Protein AF-A0AB36IWL1-F1 (afdb_monomer_lite)

pLDDT: mean 85.1, std 8.27, range [60.53, 92.31]

Sequence (59 aa):
MAKHTVQINYRSGKSMVVSCESFKFKYNGSGLTSAEWEGMNPDPLYLNLDDIESIWQFH

Structure (mmCIF, N/CA/C/O backbone):
data_AF-A0AB36IWL1-F1
#
_entry.id   AF-A0AB36IWL1-F1
#
loop_
_atom_site.group_PDB
_atom_site.id
_atom_site.type_symbol
_atom_site.label_atom_id
_atom_site.label_alt_id
_atom_site.label_comp_id
_atom_site.label_asym_id
_atom_site.label_entity_id
_atom_site.label_seq_id
_atom_site.pdbx_PDB_ins_code
_atom_site.Cartn_x
_atom_site.Cartn_y
_atom_site.Cartn_z
_atom_site.occupancy
_atom_site.B_iso_or_equiv
_atom_site.auth_seq_id
_atom_site.auth_comp_id
_atom_site.auth_asym_id
_atom_site.auth_atom_id
_atom_site.pdbx_PDB_model_num
ATOM 1 N N . MET A 1 1 ? 17.536 2.305 -11.878 1.00 61.78 1 MET A N 1
ATOM 2 C CA . MET A 1 1 ? 17.030 2.585 -10.519 1.00 61.78 1 MET A CA 1
ATOM 3 C C . MET A 1 1 ? 16.831 1.259 -9.799 1.00 61.78 1 MET A C 1
ATOM 5 O O . MET A 1 1 ? 16.599 0.265 -10.483 1.00 61.78 1 MET A O 1
ATOM 9 N N . ALA A 1 2 ? 17.010 1.202 -8.476 1.00 70.81 2 ALA A N 1
ATOM 10 C CA . ALA A 1 2 ? 16.714 -0.015 -7.719 1.00 70.81 2 ALA A CA 1
ATOM 11 C C . ALA A 1 2 ? 15.195 -0.242 -7.721 1.00 70.81 2 ALA A C 1
ATOM 13 O O . ALA A 1 2 ? 14.440 0.717 -7.604 1.00 70.81 2 ALA A O 1
ATOM 14 N N . LYS A 1 3 ? 14.750 -1.485 -7.914 1.00 84.31 3 LYS A N 1
ATOM 15 C CA . LYS A 1 3 ? 13.329 -1.838 -7.837 1.00 84.31 3 LYS A CA 1
ATOM 16 C C . LYS A 1 3 ? 13.047 -2.404 -6.455 1.00 84.31 3 LYS A C 1
ATOM 18 O O . LYS A 1 3 ? 13.706 -3.352 -6.036 1.00 84.31 3 LYS A O 1
ATOM 23 N N . HIS A 1 4 ? 12.069 -1.834 -5.770 1.00 89.44 4 HIS A N 1
ATOM 24 C CA . HIS A 1 4 ? 11.562 -2.329 -4.500 1.00 89.44 4 HIS A CA 1
ATOM 25 C C . HIS A 1 4 ? 10.430 -3.310 -4.769 1.00 89.44 4 HIS A C 1
ATOM 27 O O . HIS A 1 4 ? 9.551 -3.023 -5.578 1.00 89.44 4 HIS A O 1
ATOM 33 N N . THR A 1 5 ? 10.443 -4.453 -4.087 1.00 92.06 5 THR A N 1
ATOM 34 C CA . THR A 1 5 ? 9.294 -5.361 -4.072 1.00 92.06 5 THR A CA 1
ATOM 35 C C . THR A 1 5 ? 8.525 -5.125 -2.786 1.00 92.06 5 THR A C 1
ATOM 37 O O . THR A 1 5 ? 9.089 -5.216 -1.692 1.00 92.06 5 THR A O 1
ATOM 40 N N . VAL A 1 6 ? 7.246 -4.800 -2.922 1.00 91.88 6 VAL A N 1
ATOM 41 C CA . VAL A 1 6 ? 6.375 -4.431 -1.814 1.00 91.88 6 VAL A CA 1
ATOM 42 C C . VAL A 1 6 ? 5.144 -5.325 -1.828 1.00 91.88 6 VAL A C 1
ATOM 44 O O . VAL A 1 6 ? 4.523 -5.525 -2.868 1.00 91.88 6 VAL A O 1
ATOM 47 N N . GLN A 1 7 ? 4.784 -5.867 -0.671 1.00 92.31 7 GLN A N 1
ATOM 48 C CA . GLN A 1 7 ? 3.502 -6.517 -0.451 1.00 92.31 7 GLN A CA 1
ATOM 49 C C . GLN A 1 7 ? 2.531 -5.532 0.189 1.00 92.31 7 GLN A C 1
ATOM 51 O O . GLN A 1 7 ? 2.832 -4.919 1.213 1.00 92.31 7 GLN A O 1
ATOM 56 N N . ILE A 1 8 ? 1.349 -5.420 -0.402 1.00 91.38 8 ILE A N 1
ATOM 57 C CA . ILE A 1 8 ? 0.236 -4.621 0.099 1.00 91.38 8 ILE A CA 1
ATOM 58 C C . ILE A 1 8 ? -0.830 -5.600 0.584 1.00 91.38 8 ILE A C 1
ATOM 60 O O . ILE A 1 8 ? -1.298 -6.444 -0.183 1.00 91.38 8 ILE A O 1
ATOM 64 N N . ASN A 1 9 ? -1.189 -5.503 1.860 1.00 91.75 9 ASN A N 1
ATOM 65 C CA . ASN A 1 9 ? -2.249 -6.292 2.474 1.00 91.75 9 ASN A CA 1
ATOM 66 C C . ASN A 1 9 ? -3.480 -5.413 2.653 1.00 91.75 9 ASN A C 1
ATOM 68 O O . ASN A 1 9 ? -3.385 -4.307 3.190 1.00 91.75 9 ASN A O 1
ATOM 72 N N . TYR A 1 10 ? -4.629 -5.917 2.226 1.00 90.94 10 TYR A N 1
ATOM 73 C CA . TYR A 1 10 ? -5.903 -5.225 2.318 1.00 90.94 10 TYR A CA 1
ATOM 74 C C . TYR A 1 10 ? -6.720 -5.751 3.495 1.00 90.94 10 TYR A C 1
ATOM 76 O O . TYR A 1 10 ? -6.728 -6.953 3.757 1.00 90.94 10 TYR A O 1
ATOM 84 N N . ARG A 1 11 ? -7.537 -4.882 4.097 1.00 90.25 11 ARG A N 1
ATOM 85 C CA . ARG A 1 11 ? -8.500 -5.231 5.159 1.00 90.25 11 ARG A CA 1
ATOM 86 C C . ARG A 1 11 ? -9.495 -6.319 4.740 1.00 90.25 11 ARG A C 1
ATOM 88 O O . ARG A 1 11 ? -10.079 -6.984 5.584 1.00 90.25 11 ARG A O 1
ATOM 95 N N . SER A 1 12 ? -9.687 -6.512 3.432 1.00 90.44 12 SER A N 1
ATOM 96 C CA . SER A 1 12 ? -10.495 -7.604 2.869 1.00 90.44 12 SER A CA 1
ATOM 97 C C . SER A 1 12 ? -9.865 -8.998 3.021 1.00 90.44 12 SER A C 1
ATOM 99 O O . SER A 1 12 ? -10.495 -9.988 2.652 1.00 90.44 12 SER A O 1
ATOM 101 N N . GLY A 1 13 ? -8.622 -9.092 3.506 1.00 90.88 13 GLY A N 1
ATOM 102 C CA . GLY A 1 13 ? -7.839 -10.328 3.582 1.00 90.88 13 GLY A CA 1
ATOM 103 C C . GLY A 1 13 ? -7.103 -10.683 2.285 1.00 90.88 13 GLY A C 1
ATOM 104 O O . GLY A 1 13 ? -6.388 -11.681 2.237 1.00 90.88 13 GLY A O 1
ATOM 105 N N . LYS A 1 14 ? -7.256 -9.881 1.223 1.00 90.81 14 LYS A N 1
ATOM 106 C CA . LYS A 1 14 ? -6.467 -10.022 -0.008 1.00 90.81 14 LYS A CA 1
ATOM 107 C C . LYS A 1 14 ? -5.083 -9.408 0.176 1.00 90.81 14 LYS A C 1
ATOM 109 O O . LYS A 1 14 ? -4.922 -8.422 0.890 1.00 90.81 14 LYS A O 1
ATOM 114 N N . SER A 1 15 ? -4.104 -9.933 -0.545 1.00 91.81 15 SER A N 1
ATOM 115 C CA . SER A 1 15 ? -2.778 -9.333 -0.656 1.00 91.81 15 SER A CA 1
ATOM 116 C C . SER A 1 15 ? -2.354 -9.244 -2.116 1.00 91.81 15 SER A C 1
ATOM 118 O O . SER A 1 15 ? -2.834 -9.989 -2.974 1.00 91.81 15 SER A O 1
ATOM 120 N N . MET A 1 16 ? -1.465 -8.302 -2.405 1.00 90.19 16 MET A N 1
ATOM 121 C CA . MET A 1 16 ? -0.823 -8.183 -3.707 1.00 90.19 16 MET A CA 1
ATOM 122 C C . MET A 1 16 ? 0.657 -7.868 -3.536 1.00 90.19 16 MET A C 1
ATOM 124 O O . MET A 1 16 ? 1.046 -7.219 -2.568 1.00 90.19 16 MET A O 1
ATOM 128 N N . VAL A 1 17 ? 1.468 -8.298 -4.497 1.00 91.50 17 VAL A N 1
ATOM 129 C CA . VAL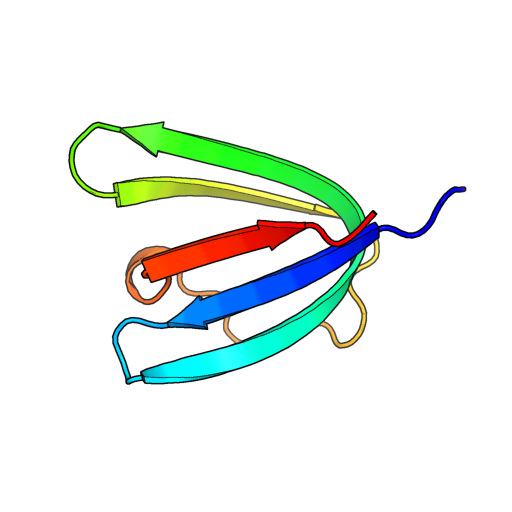 A 1 17 ? 2.894 -7.975 -4.557 1.00 91.50 17 VAL A CA 1
ATOM 130 C C . VAL A 1 17 ? 3.136 -7.112 -5.785 1.00 91.50 17 VAL A C 1
ATOM 132 O O . VAL A 1 17 ? 2.686 -7.444 -6.881 1.00 91.50 17 VAL A O 1
ATOM 135 N N . VAL A 1 18 ? 3.827 -5.996 -5.583 1.00 90.25 18 VAL A N 1
ATOM 136 C CA . VAL A 1 18 ? 4.122 -4.993 -6.607 1.00 90.25 18 VAL A CA 1
ATOM 137 C C . VAL A 1 18 ? 5.609 -4.690 -6.615 1.00 90.25 18 VAL A C 1
ATOM 139 O O . VAL A 1 18 ? 6.277 -4.738 -5.582 1.00 90.25 18 VAL A O 1
ATOM 142 N N . SER A 1 19 ? 6.136 -4.367 -7.788 1.00 91.38 19 SER A N 1
ATOM 143 C CA . SER A 1 19 ? 7.441 -3.734 -7.927 1.00 91.38 19 SER A CA 1
ATOM 144 C C . SER A 1 19 ? 7.261 -2.234 -8.130 1.00 91.38 19 SER A C 1
ATOM 146 O O . SER A 1 19 ? 6.403 -1.834 -8.908 1.00 91.38 19 SER A O 1
ATOM 148 N N . CYS A 1 20 ? 8.072 -1.408 -7.479 1.00 90.19 20 CYS A N 1
ATOM 149 C CA . CYS A 1 20 ? 8.079 0.046 -7.663 1.00 90.19 20 CYS A CA 1
ATOM 150 C C . CYS A 1 20 ? 9.512 0.590 -7.670 1.0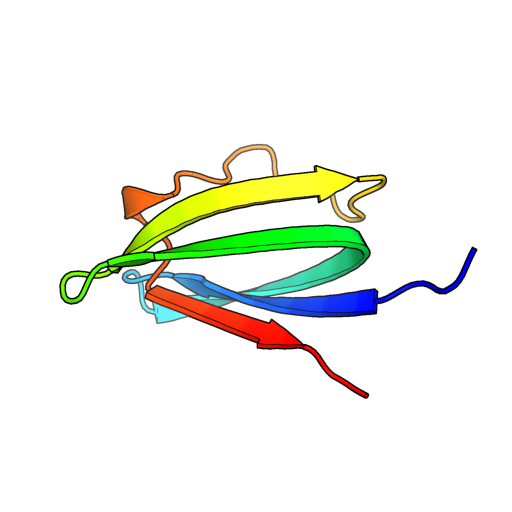0 90.19 20 CYS A C 1
ATOM 152 O O . CYS A 1 20 ? 10.418 -0.003 -7.082 1.00 90.19 20 CYS A O 1
ATOM 154 N N . GLU A 1 21 ? 9.731 1.716 -8.338 1.00 92.00 21 GLU A N 1
ATOM 155 C CA . GLU A 1 21 ? 11.026 2.409 -8.360 1.00 92.00 21 GLU A CA 1
ATOM 156 C C . GLU A 1 21 ? 11.255 3.197 -7.073 1.00 92.00 21 GLU A C 1
ATOM 158 O O . GLU A 1 21 ? 12.358 3.205 -6.531 1.00 92.00 21 GLU A O 1
ATOM 163 N N . SER A 1 22 ? 10.195 3.805 -6.546 1.00 88.56 22 SER A N 1
ATOM 164 C CA . SER A 1 22 ? 10.190 4.447 -5.240 1.00 88.56 22 SER A CA 1
ATOM 165 C C . SER A 1 22 ? 8.809 4.323 -4.597 1.00 88.56 22 SER A C 1
ATOM 167 O O . SER A 1 22 ? 7.796 4.144 -5.280 1.00 88.56 22 SER A O 1
ATOM 169 N N . PHE A 1 23 ? 8.766 4.356 -3.266 1.00 88.38 23 PHE A N 1
ATOM 170 C CA . PHE A 1 23 ? 7.515 4.381 -2.519 1.00 88.38 23 PHE A CA 1
ATOM 171 C C . PHE A 1 23 ? 7.681 5.134 -1.200 1.00 88.38 23 PHE A C 1
ATOM 173 O O . PHE A 1 23 ? 8.738 5.086 -0.564 1.00 88.38 23 PHE A O 1
ATOM 180 N N . LYS A 1 24 ? 6.636 5.851 -0.789 1.00 88.94 24 LYS A N 1
ATOM 181 C CA . LYS A 1 24 ? 6.566 6.580 0.483 1.00 88.94 24 LYS A CA 1
ATOM 182 C C . LYS A 1 24 ? 5.207 6.357 1.108 1.00 88.94 24 LYS A C 1
ATOM 184 O O . LYS A 1 24 ? 4.193 6.434 0.429 1.00 88.94 24 LYS A O 1
ATOM 189 N N . PHE A 1 25 ? 5.174 6.138 2.414 1.00 88.38 25 PHE A N 1
ATOM 190 C CA . PHE A 1 25 ? 3.932 5.937 3.147 1.00 88.38 25 PHE A CA 1
ATOM 191 C C . PHE A 1 25 ? 3.974 6.644 4.502 1.00 88.38 25 PHE A C 1
ATOM 193 O O . PHE A 1 25 ? 5.046 6.861 5.072 1.00 88.38 25 PHE A O 1
ATOM 200 N N . LYS A 1 26 ? 2.802 7.014 5.022 1.00 89.56 26 LYS A N 1
ATOM 201 C CA . LYS A 1 26 ? 2.640 7.577 6.368 1.00 89.56 26 LYS A CA 1
ATOM 202 C C . LYS A 1 26 ? 1.554 6.825 7.116 1.00 89.56 26 LYS A C 1
ATOM 204 O O . LYS A 1 26 ? 0.475 6.603 6.577 1.00 89.56 26 LYS A O 1
ATOM 209 N N . TYR A 1 27 ? 1.842 6.494 8.369 1.00 87.12 27 TYR A N 1
ATOM 210 C CA . TYR A 1 27 ? 0.866 5.964 9.312 1.00 87.12 27 TYR A CA 1
ATOM 211 C C . TYR A 1 27 ? 0.545 7.030 10.363 1.00 87.12 27 TYR A C 1
ATOM 213 O O . TYR A 1 27 ? 1.444 7.717 10.852 1.00 87.12 27 TYR A O 1
ATOM 221 N N . ASN A 1 28 ? -0.727 7.155 10.732 1.00 84.88 28 ASN A N 1
ATOM 222 C CA . ASN A 1 28 ? -1.118 7.676 12.039 1.00 84.88 28 ASN A CA 1
ATOM 223 C C . ASN A 1 28 ? -1.533 6.478 12.909 1.00 84.88 28 ASN A C 1
ATOM 225 O O . ASN A 1 28 ? -1.751 5.391 12.384 1.00 84.88 28 ASN A O 1
ATOM 229 N N . GLY A 1 29 ? -1.650 6.628 14.229 1.00 77.12 29 GLY A N 1
ATOM 230 C CA . GLY A 1 29 ? -1.966 5.501 15.127 1.00 77.12 29 GLY A CA 1
ATOM 231 C C . GLY A 1 29 ? -3.244 4.698 14.797 1.00 77.12 29 GLY A C 1
ATOM 232 O O . GLY A 1 29 ? -3.473 3.669 15.420 1.00 77.12 29 GLY A O 1
ATOM 233 N N . SER A 1 30 ? -4.062 5.142 13.832 1.00 77.25 30 SER A N 1
ATOM 234 C CA . SER A 1 30 ? -5.272 4.472 13.333 1.00 77.25 30 SER A CA 1
ATOM 235 C C . SER A 1 30 ? -5.135 3.807 11.952 1.00 77.25 30 SER A C 1
ATOM 237 O O . SER A 1 30 ? -6.060 3.110 11.530 1.00 77.25 30 SER A O 1
ATOM 239 N N . GLY A 1 31 ? -4.022 3.993 11.236 1.00 81.88 31 GLY A N 1
ATOM 240 C CA . GLY A 1 31 ? -3.809 3.372 9.928 1.00 81.88 31 GLY A CA 1
ATOM 241 C C . GLY A 1 31 ? -2.955 4.193 8.966 1.00 81.88 31 GLY A C 1
ATOM 242 O O . GLY A 1 31 ? -2.321 5.183 9.334 1.00 81.88 31 GLY A O 1
ATOM 243 N N . LEU A 1 32 ? -2.926 3.739 7.714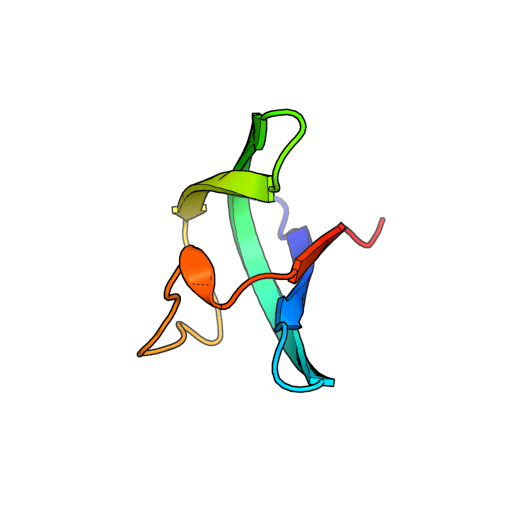 1.00 85.94 32 LEU A N 1
ATOM 244 C CA . LEU A 1 32 ? -2.243 4.405 6.612 1.00 85.94 32 LEU A CA 1
ATOM 245 C C . LEU A 1 32 ? -3.000 5.684 6.219 1.00 85.94 32 LEU A C 1
ATOM 247 O O . LEU A 1 32 ? -4.195 5.635 5.954 1.00 85.94 32 LEU A O 1
ATOM 251 N N . THR A 1 33 ? -2.316 6.827 6.177 1.00 87.44 33 THR A N 1
ATOM 252 C CA . THR A 1 33 ? -2.920 8.134 5.846 1.00 87.44 33 THR A CA 1
ATOM 253 C C . THR A 1 33 ? -2.503 8.673 4.487 1.00 87.44 33 THR A C 1
ATOM 255 O O . THR A 1 33 ? -3.203 9.498 3.908 1.00 87.44 33 THR A O 1
ATOM 258 N N . SER A 1 34 ? -1.360 8.230 3.968 1.00 87.25 34 SER A N 1
ATOM 259 C CA . SER A 1 34 ? -0.911 8.553 2.617 1.00 87.25 34 SER A CA 1
ATOM 260 C C . SER A 1 34 ? 0.007 7.457 2.100 1.00 87.25 34 SER A C 1
ATOM 262 O O . SER A 1 34 ? 0.856 6.978 2.858 1.00 87.25 34 SER A O 1
ATOM 264 N N . ALA A 1 35 ? -0.089 7.138 0.813 1.00 86.50 35 ALA A N 1
ATOM 265 C CA . ALA A 1 35 ? 0.940 6.399 0.097 1.00 86.50 35 ALA A CA 1
ATOM 266 C C . ALA A 1 35 ? 1.173 7.021 -1.282 1.00 86.50 35 ALA A C 1
ATOM 268 O O . ALA A 1 35 ? 0.225 7.380 -1.975 1.00 86.50 35 ALA A O 1
ATOM 269 N N . GLU A 1 36 ? 2.439 7.146 -1.653 1.00 87.38 36 GLU A N 1
ATOM 270 C CA . GLU A 1 36 ? 2.909 7.598 -2.956 1.00 87.38 36 GLU A CA 1
ATOM 271 C C . GLU A 1 36 ? 3.793 6.499 -3.537 1.00 87.38 36 GLU A C 1
ATOM 273 O O . GLU A 1 36 ? 4.629 5.928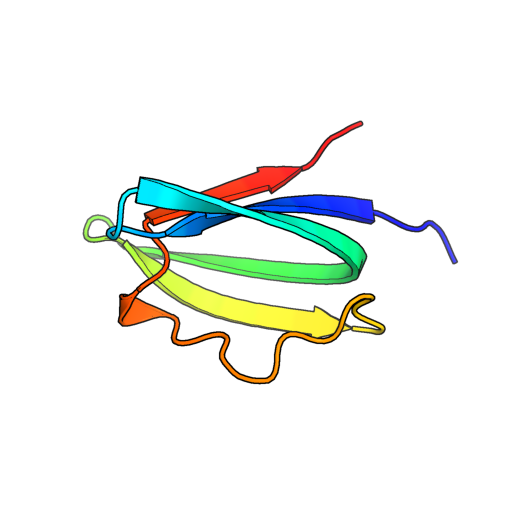 -2.829 1.00 87.38 36 GLU A O 1
ATOM 278 N N . TRP A 1 37 ? 3.616 6.221 -4.823 1.00 87.75 37 TRP A N 1
ATOM 279 C CA . TRP A 1 37 ? 4.333 5.170 -5.528 1.00 87.75 37 TRP A CA 1
ATOM 280 C C . TRP A 1 37 ? 4.821 5.692 -6.872 1.00 87.75 37 TRP A C 1
ATOM 282 O O . TRP A 1 37 ? 4.112 6.437 -7.546 1.00 87.75 37 TRP A O 1
ATOM 292 N N . GLU A 1 38 ? 6.009 5.267 -7.281 1.00 89.38 38 GLU A N 1
ATOM 293 C CA . GLU A 1 38 ? 6.597 5.611 -8.572 1.00 89.38 38 GLU A CA 1
ATOM 294 C C . GLU A 1 38 ? 6.919 4.334 -9.348 1.00 89.38 38 GLU A C 1
ATOM 296 O O . GLU A 1 38 ? 7.515 3.397 -8.807 1.00 89.38 38 GLU A O 1
ATOM 301 N N . GLY A 1 39 ? 6.503 4.280 -10.615 1.00 87.62 39 GLY A N 1
ATOM 302 C CA . GLY A 1 39 ? 6.806 3.158 -11.506 1.00 87.62 39 GLY A CA 1
ATOM 303 C C . GLY A 1 39 ? 6.246 1.811 -11.032 1.00 87.62 39 GLY A C 1
ATOM 304 O O . GLY A 1 39 ? 6.940 0.797 -11.123 1.00 87.62 39 GLY A O 1
ATOM 305 N N . MET A 1 40 ? 5.023 1.792 -10.490 1.00 88.06 40 MET A N 1
ATOM 306 C CA . MET A 1 40 ? 4.379 0.561 -10.028 1.00 88.06 40 MET A CA 1
ATOM 307 C C . MET A 1 40 ? 4.151 -0.454 -11.152 1.00 88.06 40 MET A C 1
ATOM 309 O O . MET A 1 40 ? 3.698 -0.112 -12.242 1.00 88.06 40 MET A O 1
ATOM 313 N N . ASN A 1 41 ? 4.414 -1.726 -10.855 1.00 86.00 41 ASN A N 1
ATOM 314 C CA . ASN A 1 41 ? 4.100 -2.849 -11.726 1.00 86.00 41 ASN A CA 1
ATOM 315 C C . ASN A 1 41 ? 3.772 -4.122 -10.911 1.00 86.00 41 ASN A C 1
ATOM 317 O O . ASN A 1 41 ? 4.648 -4.613 -10.193 1.00 86.00 41 ASN A O 1
ATOM 321 N N . PRO A 1 42 ? 2.563 -4.697 -11.034 1.00 80.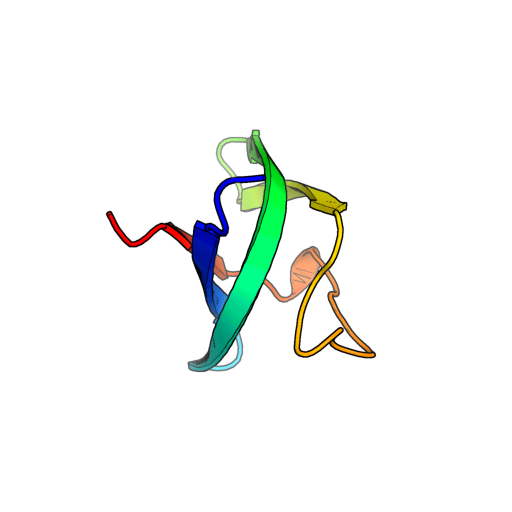25 42 PRO A N 1
ATOM 322 C CA . PRO A 1 42 ? 1.423 -4.141 -11.767 1.00 80.25 42 PRO A CA 1
ATOM 323 C C . PRO A 1 42 ? 0.983 -2.801 -11.165 1.00 80.25 42 PRO A C 1
ATOM 325 O O . PRO A 1 42 ? 1.135 -2.604 -9.962 1.00 80.25 42 PRO A O 1
ATOM 328 N N . ASP A 1 43 ? 0.462 -1.896 -11.996 1.00 75.94 43 ASP A N 1
ATOM 329 C CA . ASP A 1 43 ? -0.210 -0.674 -11.541 1.00 75.94 43 ASP A CA 1
ATOM 330 C C . ASP A 1 43 ? -1.666 -1.030 -11.186 1.00 75.94 43 ASP A C 1
ATOM 332 O O . ASP A 1 43 ? -2.474 -1.308 -12.082 1.00 75.94 43 ASP A O 1
ATOM 336 N N . PRO A 1 44 ? -2.010 -1.178 -9.897 1.00 66.62 44 PRO A N 1
ATOM 337 C CA . PRO A 1 44 ? -3.354 -1.539 -9.499 1.00 66.62 44 PRO A CA 1
ATOM 338 C C . PRO A 1 44 ? -4.304 -0.390 -9.821 1.00 66.62 44 PRO A C 1
ATOM 340 O O . PRO A 1 44 ? -4.229 0.691 -9.248 1.00 66.62 44 PRO A O 1
ATOM 343 N N . LEU A 1 45 ? -5.297 -0.690 -10.657 1.00 62.69 45 LEU A N 1
ATOM 344 C CA . LEU A 1 45 ? -6.406 0.213 -10.983 1.00 62.69 45 LEU A CA 1
ATOM 345 C C . LEU A 1 45 ? -7.122 0.787 -9.742 1.00 62.69 45 LEU A C 1
ATOM 347 O O . LEU A 1 45 ? -7.782 1.815 -9.845 1.00 62.69 45 LEU A O 1
ATOM 351 N N . TYR A 1 46 ? -7.005 0.125 -8.583 1.00 60.53 46 TYR A N 1
ATOM 352 C CA . TYR A 1 46 ? -7.621 0.522 -7.320 1.00 60.53 46 TYR A CA 1
ATOM 353 C C . TYR A 1 46 ? -6.657 0.327 -6.137 1.00 60.53 46 TYR A C 1
ATOM 355 O O . TYR A 1 46 ? -6.642 -0.731 -5.510 1.00 60.53 46 TYR A O 1
ATOM 363 N N . LEU A 1 47 ? -5.883 1.363 -5.801 1.00 71.75 47 LEU A N 1
ATOM 364 C CA . LEU A 1 47 ? -5.218 1.514 -4.498 1.00 71.75 47 LEU A CA 1
ATOM 365 C C . LEU A 1 47 ? -6.022 2.476 -3.630 1.00 71.75 47 LEU A C 1
ATOM 367 O O 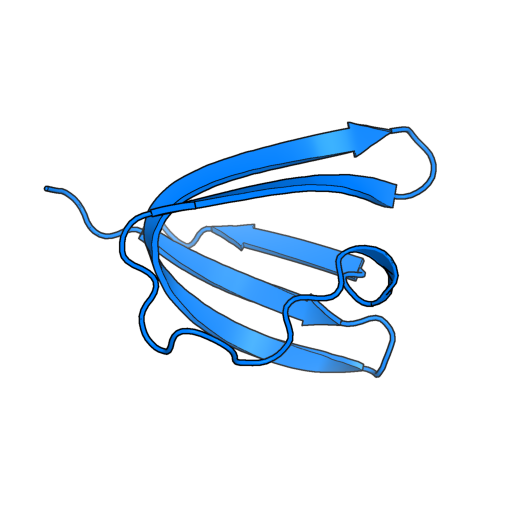. LEU A 1 47 ? -5.668 3.642 -3.462 1.00 71.75 47 LEU A O 1
ATOM 371 N N . ASN A 1 48 ? -7.140 1.999 -3.094 1.00 81.06 48 ASN A N 1
ATOM 372 C CA . ASN A 1 48 ? -7.859 2.767 -2.093 1.00 81.06 48 ASN A CA 1
ATOM 373 C C . ASN A 1 48 ? -7.130 2.641 -0.749 1.00 81.06 48 ASN A C 1
ATOM 375 O O . ASN A 1 48 ? -7.035 1.546 -0.195 1.00 81.06 48 ASN A O 1
ATOM 379 N N . LEU A 1 49 ? -6.595 3.751 -0.236 1.00 80.88 49 LEU A N 1
ATOM 380 C CA . LEU A 1 49 ? -5.810 3.771 1.004 1.00 80.88 49 LEU A CA 1
ATOM 381 C C . LEU A 1 49 ? -6.597 3.235 2.203 1.00 80.88 49 LEU A C 1
ATOM 383 O O . LEU A 1 49 ? -6.018 2.548 3.042 1.00 80.88 49 LEU A O 1
ATOM 387 N N . ASP A 1 50 ? -7.906 3.491 2.247 1.00 83.94 50 ASP A N 1
ATOM 388 C CA . ASP A 1 50 ? -8.782 3.028 3.329 1.00 83.94 50 ASP A CA 1
ATOM 389 C C . ASP A 1 50 ? -8.872 1.497 3.390 1.00 83.94 50 ASP A C 1
ATOM 391 O O . ASP A 1 50 ? -9.032 0.912 4.467 1.00 83.94 50 ASP A O 1
ATOM 395 N N . ASP A 1 51 ? -8.701 0.840 2.241 1.00 88.19 51 ASP A N 1
ATOM 396 C CA . ASP A 1 51 ? -8.741 -0.613 2.124 1.00 88.19 51 ASP A CA 1
ATOM 397 C C . ASP A 1 51 ? -7.402 -1.264 2.487 1.00 88.19 51 ASP A C 1
ATOM 399 O O . ASP A 1 51 ? -7.365 -2.477 2.698 1.00 88.19 51 ASP A O 1
ATOM 403 N N . ILE A 1 52 ? -6.309 -0.498 2.581 1.00 89.12 52 ILE A N 1
ATOM 404 C CA . ILE A 1 52 ? -4.983 -1.015 2.930 1.00 89.12 52 ILE A CA 1
ATOM 405 C C . ILE A 1 52 ? -4.874 -1.169 4.450 1.00 89.12 52 ILE A C 1
ATOM 407 O O . ILE A 1 52 ? -5.098 -0.243 5.227 1.00 89.12 52 ILE A O 1
ATOM 411 N N . GLU A 1 53 ? -4.493 -2.368 4.875 1.00 90.25 53 GLU A N 1
ATOM 412 C CA . GLU A 1 53 ? -4.216 -2.699 6.270 1.00 90.25 53 GLU A CA 1
ATOM 413 C C . GLU A 1 53 ? -2.733 -2.517 6.602 1.00 90.25 53 GLU A C 1
ATOM 415 O O . GLU A 1 53 ? -2.387 -1.900 7.609 1.00 90.25 53 GLU A O 1
ATOM 420 N N . SER A 1 54 ? -1.842 -3.054 5.763 1.00 90.00 54 SER A N 1
ATOM 421 C CA . SER A 1 54 ? -0.396 -2.965 5.979 1.00 90.00 54 SER A CA 1
ATOM 422 C C . SER A 1 54 ? 0.399 -3.064 4.681 1.00 90.00 54 SER A C 1
ATOM 424 O O . SER A 1 54 ? -0.059 -3.620 3.683 1.00 90.00 54 SER A O 1
ATOM 426 N N . ILE A 1 55 ? 1.619 -2.529 4.715 1.00 90.25 55 ILE A N 1
ATOM 427 C CA . ILE A 1 55 ? 2.574 -2.527 3.605 1.00 90.25 55 ILE A CA 1
ATOM 428 C C . ILE A 1 55 ? 3.906 -3.084 4.113 1.00 90.25 55 ILE A C 1
ATOM 430 O O . ILE A 1 55 ? 4.407 -2.626 5.139 1.00 90.25 55 ILE A O 1
ATOM 434 N N . TRP A 1 56 ? 4.491 -4.032 3.379 1.00 90.88 56 TRP A N 1
ATOM 435 C CA . TRP A 1 56 ? 5.760 -4.683 3.718 1.00 90.88 56 TRP A CA 1
ATOM 436 C C . TRP A 1 56 ? 6.735 -4.619 2.547 1.00 90.88 56 TRP A C 1
ATOM 438 O O . TRP A 1 56 ? 6.380 -4.990 1.434 1.00 90.88 56 TRP A O 1
ATOM 448 N N . GLN A 1 57 ? 7.971 -4.187 2.793 1.00 88.62 57 GLN A N 1
ATOM 449 C CA . GLN A 1 57 ? 9.037 -4.202 1.791 1.00 88.62 57 GLN A CA 1
ATOM 450 C C . GLN A 1 57 ? 9.913 -5.445 1.969 1.00 88.62 57 GLN A C 1
ATOM 452 O O . GLN A 1 57 ? 10.378 -5.715 3.077 1.00 88.62 57 GLN A O 1
ATOM 457 N N . PHE A 1 58 ? 10.197 -6.150 0.876 1.00 84.00 58 PHE A N 1
ATOM 458 C CA . PHE A 1 58 ? 11.213 -7.204 0.853 1.00 84.00 58 PHE A CA 1
ATOM 459 C C . PHE A 1 58 ? 12.592 -6.604 0.527 1.00 84.00 58 PHE A C 1
ATOM 461 O O . PHE A 1 58 ? 12.692 -5.714 -0.324 1.00 84.00 58 PHE A O 1
ATOM 468 N N . HIS A 1 59 ? 13.627 -7.057 1.243 1.00 64.06 59 HIS A N 1
ATOM 469 C CA . HIS A 1 59 ? 15.035 -6.706 1.010 1.00 64.06 59 HIS A CA 1
ATOM 470 C C . HIS A 1 59 ? 15.699 -7.704 0.063 1.00 64.06 59 HIS A C 1
ATOM 472 O O . HIS A 1 59 ? 15.385 -8.910 0.184 1.00 64.06 59 HIS A O 1
#

Secondary structure (DSSP, 8-state):
-PPEEEEEEETTS-EEEEEESEEEEEEETTEEEEEEEES-BS--S---GGGEEEEEEE-

Radius of gyration: 10.95 Å; chains: 1; bounding box: 28×19×27 Å

Foldseek 3Di:
DDWWWKWWAFPVRDIDIKIFPDKDWDDDPVATDDIDTHPIVVPDPDPDRNGTHDMDIDD